Protein AF-A0A7S3MSR2-F1 (afdb_monomer)

Foldseek 3Di:
DQAPFDPPPHTDGDPVRVVVCVVCVVVVHHVVVVVVVWAWPDWDDQDPVLQKTWTWTDDPVDIDIDMDGDQVSVVVVDQWDQDPVVRDIGGDDPVNVVVSD

InterPro domains:
  IPR023299 P-type ATPase, cytoplasmic domain N [G3DSA:3.40.1110.10] (1-101)
  IPR023299 P-type ATPase, cytoplasmic domain N [SSF81660] (3-100)

pLDDT: mean 91.82, std 5.61, range [60.06, 97.62]

Structure (mmCIF, N/CA/C/O backbone):
data_AF-A0A7S3MSR2-F1
#
_entry.id   AF-A0A7S3MSR2-F1
#
loop_
_atom_site.group_PDB
_atom_site.id
_atom_site.type_symbol
_atom_site.label_atom_id
_atom_site.label_alt_id
_atom_site.label_comp_id
_atom_site.label_asym_id
_atom_site.label_entity_id
_atom_site.label_seq_id
_atom_site.pdbx_PDB_ins_code
_atom_site.Cartn_x
_atom_site.Cartn_y
_atom_site.Cartn_z
_atom_site.occupancy
_atom_site.B_iso_or_equiv
_atom_site.auth_seq_id
_atom_site.auth_comp_id
_atom_site.auth_asym_id
_atom_site.auth_atom_id
_atom_site.pdbx_PDB_model_num
ATOM 1 N N . VAL A 1 1 ? 4.601 -2.147 -4.905 1.00 82.00 1 VAL A N 1
ATOM 2 C CA . VAL A 1 1 ? 3.677 -2.469 -6.023 1.00 82.00 1 VAL A CA 1
ATOM 3 C C . VAL A 1 1 ? 2.796 -1.281 -6.408 1.00 82.00 1 VAL A C 1
ATOM 5 O O . VAL A 1 1 ? 2.945 -0.801 -7.517 1.00 82.00 1 VAL A O 1
ATOM 8 N N . ASN A 1 2 ? 1.977 -0.714 -5.508 1.00 87.50 2 ASN A N 1
ATOM 9 C CA . ASN A 1 2 ? 1.147 0.477 -5.788 1.00 87.50 2 ASN A CA 1
ATOM 10 C C . ASN A 1 2 ? 1.954 1.794 -5.898 1.00 87.50 2 ASN A C 1
ATOM 12 O O . ASN A 1 2 ? 1.890 2.664 -5.031 1.00 87.50 2 ASN A O 1
ATOM 16 N N . SER A 1 3 ? 2.808 1.923 -6.907 1.00 86.38 3 SER A N 1
ATOM 17 C CA . SER A 1 3 ? 3.588 3.131 -7.192 1.00 86.38 3 SER A CA 1
ATOM 18 C C . SER A 1 3 ? 4.001 3.131 -8.656 1.00 86.38 3 SER A C 1
ATOM 20 O O . SER A 1 3 ? 4.432 2.096 -9.161 1.00 86.38 3 SER A O 1
ATOM 22 N N . SER A 1 4 ? 3.898 4.286 -9.309 1.00 85.44 4 SER A N 1
ATOM 23 C CA . SER A 1 4 ? 4.400 4.475 -10.677 1.00 85.44 4 SER A CA 1
ATOM 24 C C . SER A 1 4 ? 5.842 4.988 -10.705 1.00 85.44 4 SER A C 1
ATOM 26 O O . SER A 1 4 ? 6.410 5.131 -11.782 1.00 85.44 4 SER A O 1
ATOM 28 N N . ALA A 1 5 ? 6.441 5.264 -9.541 1.00 92.12 5 ALA A N 1
ATOM 29 C CA . ALA A 1 5 ? 7.783 5.822 -9.473 1.00 92.12 5 ALA A CA 1
ATOM 30 C C . ALA A 1 5 ? 8.861 4.812 -9.892 1.00 92.12 5 ALA A C 1
ATOM 32 O O . ALA A 1 5 ? 8.729 3.606 -9.649 1.00 92.12 5 ALA A O 1
ATOM 33 N N . VAL A 1 6 ? 9.940 5.313 -10.480 1.00 91.62 6 VAL A N 1
ATOM 34 C CA . VAL A 1 6 ? 11.150 4.571 -10.854 1.00 91.62 6 VAL A CA 1
ATOM 35 C C . VAL A 1 6 ? 12.377 5.405 -10.489 1.00 91.62 6 VAL A C 1
ATOM 37 O O . VAL A 1 6 ? 12.298 6.628 -10.453 1.00 91.62 6 VAL A O 1
ATOM 40 N N . MET A 1 7 ? 13.494 4.746 -10.175 1.00 88.44 7 MET A N 1
ATOM 41 C CA . MET A 1 7 ? 14.756 5.422 -9.819 1.00 88.44 7 MET A CA 1
ATOM 42 C C . MET A 1 7 ? 15.856 5.289 -10.881 1.00 88.44 7 MET A C 1
ATOM 44 O O . MET A 1 7 ? 16.844 6.008 -10.807 1.00 88.44 7 MET A O 1
ATOM 48 N N . HIS A 1 8 ? 15.702 4.379 -11.849 1.00 83.44 8 HIS A N 1
ATOM 49 C CA . HIS A 1 8 ? 16.674 4.139 -12.920 1.00 83.44 8 HIS A CA 1
ATOM 50 C C . HIS A 1 8 ? 15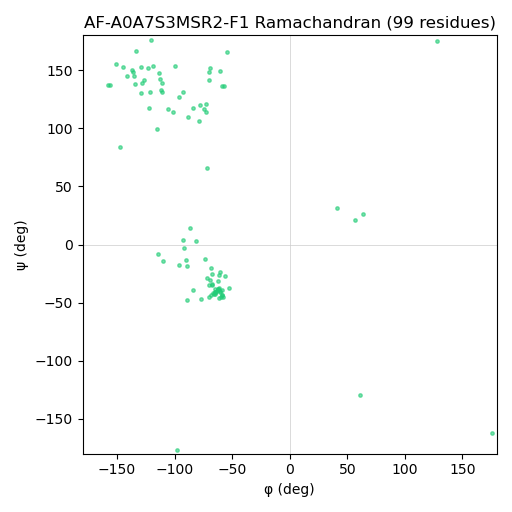.959 4.010 -14.276 1.00 83.44 8 HIS A C 1
ATOM 52 O O . HIS A 1 8 ? 14.867 3.433 -14.307 1.00 83.44 8 HIS A O 1
ATOM 58 N N . PRO A 1 9 ? 16.558 4.480 -15.389 1.00 82.62 9 PRO A N 1
ATOM 59 C CA . PRO A 1 9 ? 17.827 5.222 -15.465 1.00 82.62 9 PRO A CA 1
ATOM 60 C C . PRO A 1 9 ? 17.750 6.634 -14.857 1.00 82.62 9 PRO A C 1
ATOM 62 O O . PRO A 1 9 ? 18.768 7.162 -14.432 1.00 82.62 9 PRO A O 1
ATOM 65 N N . GLU A 1 10 ? 16.547 7.191 -14.720 1.00 87.88 10 GLU A N 1
ATOM 66 C CA . GLU A 1 10 ? 16.290 8.494 -14.099 1.00 87.88 10 GLU A CA 1
ATOM 67 C C . GLU A 1 10 ? 15.197 8.381 -13.030 1.00 87.88 10 GLU A C 1
ATOM 69 O O . GLU A 1 10 ? 14.302 7.533 -13.121 1.00 87.88 10 GLU A O 1
ATOM 74 N N . GLU A 1 11 ? 15.244 9.266 -12.033 1.00 90.50 11 GLU A N 1
ATOM 75 C CA . GLU A 1 11 ? 14.208 9.366 -11.008 1.00 90.50 11 GLU A CA 1
ATOM 76 C C . GLU A 1 11 ?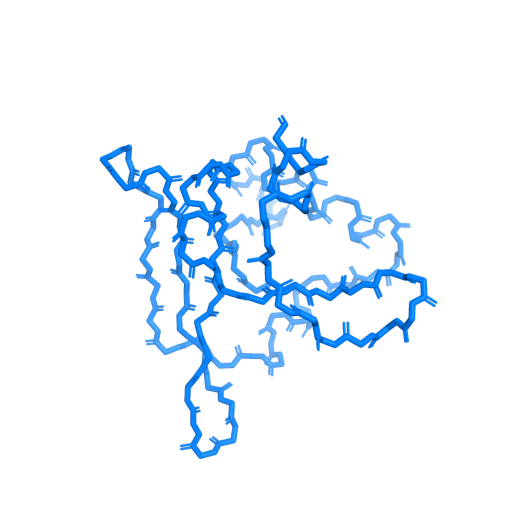 12.937 9.997 -11.593 1.00 90.50 11 GLU A C 1
ATOM 78 O O . GLU A 1 11 ? 12.916 11.167 -11.968 1.00 90.50 11 GLU A O 1
ATOM 83 N N . LYS A 1 12 ? 11.857 9.214 -11.657 1.00 92.62 12 LYS A N 1
ATOM 84 C CA . LYS A 1 12 ? 10.529 9.663 -12.097 1.00 92.62 12 LYS A CA 1
ATOM 85 C C . LYS A 1 12 ? 9.488 9.275 -11.058 1.00 92.62 12 LYS A C 1
ATOM 87 O O . LYS A 1 12 ? 9.515 8.161 -10.538 1.00 92.62 12 LYS A O 1
ATOM 92 N N . GLY A 1 13 ? 8.545 10.172 -10.787 1.00 90.12 13 GLY A N 1
ATOM 93 C CA . GLY A 1 13 ? 7.488 9.992 -9.789 1.00 90.12 13 GLY A CA 1
ATOM 94 C C . GLY A 1 13 ? 7.417 11.156 -8.805 1.00 90.12 13 GLY A C 1
ATOM 95 O O . GLY A 1 13 ? 8.236 12.072 -8.844 1.00 90.12 13 GLY A O 1
ATOM 96 N N . SER A 1 14 ? 6.420 11.136 -7.922 1.00 90.75 14 SER A N 1
ATOM 97 C CA . SER A 1 14 ? 6.316 12.154 -6.871 1.00 90.75 14 SER A CA 1
ATOM 98 C C . SER A 1 14 ? 7.428 12.003 -5.825 1.00 90.75 14 SER A C 1
ATOM 100 O O . SER A 1 14 ? 7.883 10.890 -5.555 1.00 90.75 14 SER A O 1
ATOM 102 N N . LYS A 1 15 ? 7.815 13.112 -5.175 1.00 91.75 15 LYS A N 1
ATOM 103 C CA . LYS A 1 15 ? 8.838 13.117 -4.108 1.00 91.75 15 LYS A CA 1
ATOM 104 C C . LYS A 1 15 ? 8.533 12.103 -2.997 1.00 91.75 15 LYS A C 1
ATOM 106 O O . LYS A 1 15 ? 9.439 11.447 -2.496 1.00 91.75 15 LYS A O 1
ATOM 111 N N . THR A 1 16 ? 7.260 11.936 -2.636 1.00 91.44 16 THR A N 1
ATOM 112 C CA . THR A 1 16 ? 6.830 10.957 -1.626 1.00 91.44 16 THR A CA 1
ATOM 113 C C . THR A 1 16 ? 7.010 9.522 -2.114 1.00 91.44 16 THR A C 1
ATOM 115 O O . THR A 1 16 ? 7.501 8.671 -1.375 1.00 91.44 16 THR A O 1
ATOM 118 N N . GLU A 1 17 ? 6.649 9.226 -3.365 1.00 92.62 17 GLU A N 1
ATOM 119 C CA . GLU A 1 17 ? 6.821 7.881 -3.914 1.00 92.62 17 GLU A CA 1
ATOM 120 C C . GLU A 1 17 ? 8.290 7.499 -4.048 1.00 92.62 17 GLU A C 1
ATOM 122 O O . GLU A 1 17 ? 8.653 6.376 -3.698 1.00 92.62 17 GLU A O 1
ATOM 127 N N . THR A 1 18 ? 9.135 8.414 -4.527 1.00 93.75 18 THR A N 1
ATOM 128 C CA . THR A 1 18 ? 10.565 8.139 -4.679 1.00 93.75 18 THR A CA 1
ATOM 129 C C . THR A 1 18 ? 11.260 8.035 -3.325 1.00 93.75 18 THR A C 1
ATOM 131 O O . THR A 1 18 ? 12.111 7.165 -3.160 1.00 93.75 18 THR A O 1
ATOM 134 N N . ALA A 1 19 ? 10.847 8.811 -2.315 1.00 94.19 19 ALA A N 1
ATOM 135 C CA . ALA A 1 19 ? 11.336 8.668 -0.942 1.00 94.19 19 ALA A CA 1
ATOM 136 C C . ALA A 1 19 ? 11.071 7.265 -0.364 1.00 94.19 19 ALA A C 1
ATOM 138 O O . ALA A 1 19 ? 11.977 6.662 0.212 1.00 94.19 19 ALA A O 1
ATOM 139 N N . VAL A 1 20 ? 9.873 6.703 -0.575 1.00 93.75 20 VAL A N 1
ATOM 140 C CA . VAL A 1 20 ? 9.552 5.329 -0.145 1.00 93.75 20 VAL A CA 1
ATOM 141 C C . VAL A 1 20 ? 10.411 4.296 -0.883 1.00 93.75 20 VAL A C 1
ATOM 143 O O . VAL A 1 20 ? 10.906 3.358 -0.261 1.00 93.75 20 VAL A O 1
ATOM 146 N N . LEU A 1 21 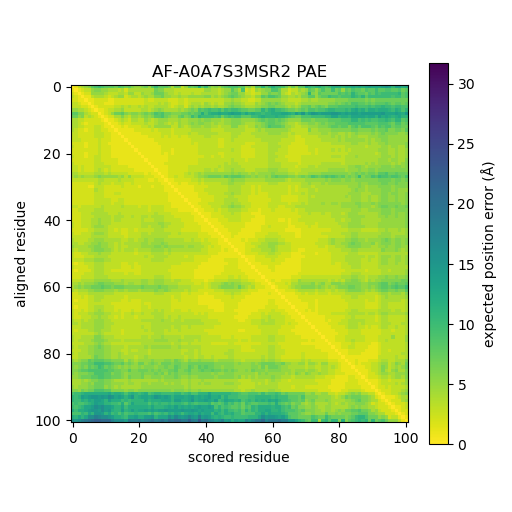? 10.648 4.465 -2.191 1.00 94.44 21 LEU A N 1
ATOM 147 C CA . LEU A 1 21 ? 11.538 3.561 -2.934 1.00 94.44 21 LEU A CA 1
ATOM 148 C C . LEU A 1 21 ? 12.993 3.655 -2.450 1.00 94.44 21 LEU A C 1
ATOM 150 O O . LEU A 1 21 ? 13.644 2.628 -2.277 1.00 94.44 21 LEU A O 1
ATOM 154 N N . LYS A 1 22 ? 13.490 4.866 -2.170 1.00 93.75 22 LYS A N 1
ATOM 155 C CA . LYS A 1 22 ? 14.818 5.088 -1.577 1.00 93.75 22 LYS A CA 1
ATOM 156 C C . LYS A 1 22 ? 14.933 4.423 -0.207 1.00 93.75 22 LYS A C 1
ATOM 158 O O . LYS A 1 22 ? 15.963 3.822 0.086 1.00 93.75 22 LYS A O 1
ATOM 163 N N . PHE A 1 23 ? 13.886 4.495 0.616 1.00 94.81 23 PHE A N 1
ATOM 164 C CA . PHE A 1 23 ? 13.841 3.813 1.908 1.00 94.81 23 PHE A CA 1
ATOM 165 C C . PHE A 1 23 ? 13.952 2.288 1.757 1.00 94.81 23 PHE A C 1
ATOM 167 O O . PHE A 1 23 ? 14.785 1.685 2.427 1.00 94.81 23 PHE A O 1
ATOM 174 N N . LEU A 1 24 ? 13.209 1.679 0.825 1.00 93.88 24 LEU A N 1
ATOM 175 C CA . LEU A 1 24 ? 13.315 0.238 0.543 1.00 93.88 24 LEU A CA 1
ATOM 176 C C . LEU A 1 24 ? 14.730 -0.172 0.110 1.00 93.88 24 LEU A C 1
ATOM 178 O O . LEU A 1 24 ? 15.277 -1.152 0.610 1.00 93.88 24 LEU A O 1
ATOM 182 N N . MET A 1 25 ? 15.368 0.613 -0.762 1.00 90.81 25 MET A N 1
ATOM 183 C CA . MET A 1 25 ? 16.745 0.322 -1.171 1.00 90.81 25 MET A CA 1
ATOM 184 C C . MET A 1 25 ? 17.728 0.440 0.001 1.00 90.81 25 MET A C 1
ATOM 186 O O . MET A 1 25 ? 18.625 -0.391 0.129 1.00 90.81 25 MET A O 1
ATOM 190 N N . LYS A 1 26 ? 17.540 1.422 0.898 1.00 95.12 26 LYS A N 1
ATOM 191 C CA . LYS A 1 26 ? 18.351 1.562 2.122 1.00 95.12 26 LYS A CA 1
ATOM 192 C C . LYS A 1 26 ? 18.207 0.366 3.063 1.00 95.12 26 LYS A C 1
ATOM 194 O O . LYS A 1 26 ? 19.173 0.013 3.731 1.00 95.12 26 LYS A O 1
ATOM 199 N N . THR A 1 27 ? 17.045 -0.286 3.091 1.00 95.69 27 THR A N 1
ATOM 200 C CA . THR A 1 27 ? 16.826 -1.512 3.873 1.00 95.69 27 THR A CA 1
ATOM 201 C C . THR A 1 27 ? 17.227 -2.785 3.122 1.00 95.69 27 THR A C 1
ATOM 203 O O . THR A 1 27 ? 16.872 -3.874 3.561 1.00 95.69 27 THR A O 1
ATOM 206 N N . LYS A 1 28 ? 17.980 -2.678 2.014 1.00 93.56 28 LYS A N 1
ATOM 207 C CA . LYS A 1 28 ? 18.435 -3.795 1.162 1.00 93.56 28 LYS A CA 1
ATOM 208 C C . LYS A 1 28 ? 17.302 -4.575 0.473 1.00 93.56 28 LYS A C 1
ATOM 210 O O . LYS A 1 28 ? 17.483 -5.738 0.126 1.00 93.56 28 LYS A O 1
ATOM 215 N N . HIS A 1 29 ? 16.154 -3.939 0.240 1.00 93.56 29 HIS A N 1
ATOM 216 C CA . HIS A 1 29 ? 15.036 -4.530 -0.496 1.00 93.56 29 HIS A CA 1
ATOM 217 C C . HIS A 1 29 ? 14.931 -3.920 -1.898 1.00 93.56 29 HIS A C 1
ATOM 219 O O . HIS A 1 29 ? 14.639 -2.732 -2.049 1.00 93.56 29 HIS A O 1
ATOM 225 N N . ASP A 1 30 ? 15.116 -4.737 -2.939 1.00 91.94 30 ASP A N 1
ATOM 226 C CA . ASP A 1 30 ? 14.939 -4.282 -4.318 1.00 91.94 30 ASP A CA 1
ATOM 227 C C . ASP A 1 30 ? 13.451 -4.223 -4.689 1.00 91.94 30 ASP A C 1
ATOM 229 O O . ASP A 1 30 ? 12.788 -5.235 -4.928 1.00 91.94 30 ASP A O 1
ATOM 233 N N . TYR A 1 31 ? 12.914 -3.005 -4.772 1.00 92.31 31 TYR A N 1
ATOM 234 C CA . TYR A 1 31 ? 11.516 -2.784 -5.136 1.00 92.31 31 TYR A CA 1
ATOM 235 C C . TYR A 1 31 ? 11.159 -3.317 -6.534 1.00 92.31 31 TYR A C 1
ATOM 237 O O . TYR A 1 31 ? 9.978 -3.561 -6.793 1.00 92.31 31 TYR A O 1
ATOM 245 N N . ARG A 1 32 ? 12.138 -3.468 -7.439 1.00 92.31 32 ARG A N 1
ATOM 246 C CA . ARG A 1 32 ? 11.934 -4.005 -8.792 1.00 92.31 32 ARG A CA 1
ATOM 247 C C . ARG A 1 32 ? 11.614 -5.490 -8.724 1.00 92.31 32 ARG A C 1
ATOM 249 O O . ARG A 1 32 ? 10.635 -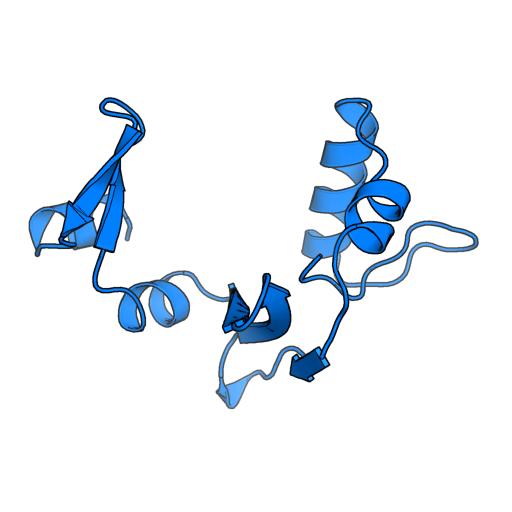5.912 -9.331 1.00 92.31 32 ARG A O 1
ATOM 256 N N . GLU A 1 33 ? 12.363 -6.241 -7.921 1.00 93.50 33 GLU A N 1
ATOM 257 C CA . GLU A 1 33 ? 12.104 -7.665 -7.686 1.00 93.50 33 GLU A CA 1
ATOM 258 C C . GLU A 1 33 ? 10.770 -7.871 -6.972 1.00 93.50 33 GLU A C 1
ATOM 260 O O . GLU A 1 33 ? 9.960 -8.684 -7.409 1.00 93.50 33 GLU A O 1
ATOM 265 N N . ILE A 1 34 ? 10.465 -7.045 -5.964 1.00 92.12 34 ILE A N 1
ATOM 266 C CA . ILE A 1 34 ? 9.151 -7.075 -5.307 1.00 92.12 34 ILE A CA 1
ATOM 267 C C . ILE A 1 34 ? 8.038 -6.828 -6.328 1.00 92.12 34 ILE A C 1
ATOM 269 O O . ILE A 1 34 ? 7.046 -7.538 -6.319 1.00 92.12 34 ILE A O 1
ATOM 273 N N . ARG A 1 35 ? 8.161 -5.841 -7.228 1.00 92.75 35 ARG A N 1
ATOM 274 C CA . ARG A 1 35 ? 7.126 -5.575 -8.245 1.00 92.75 35 ARG A CA 1
ATOM 275 C C . ARG A 1 35 ? 6.919 -6.753 -9.199 1.00 92.75 35 ARG A C 1
ATOM 277 O O . ARG A 1 35 ? 5.771 -7.020 -9.524 1.00 92.75 35 ARG A O 1
ATOM 284 N N . LYS A 1 36 ? 7.979 -7.466 -9.598 1.00 93.19 36 LYS A N 1
ATOM 285 C CA . LYS A 1 36 ? 7.877 -8.650 -10.477 1.00 93.19 36 LYS A CA 1
ATOM 286 C C . LYS A 1 36 ? 7.051 -9.785 -9.866 1.00 93.19 36 LYS A C 1
ATOM 288 O O . LYS A 1 36 ? 6.468 -10.565 -10.606 1.00 93.19 36 LYS A O 1
ATOM 293 N N . GLN A 1 37 ? 6.983 -9.870 -8.537 1.00 93.75 37 GLN A N 1
ATOM 294 C CA . GLN A 1 37 ? 6.198 -10.893 -7.836 1.00 93.75 37 GLN A CA 1
ATOM 295 C C . GLN A 1 37 ? 4.682 -10.654 -7.895 1.00 93.75 37 GLN A C 1
ATOM 297 O O . GLN A 1 37 ? 3.918 -11.546 -7.536 1.00 93.75 37 GLN A O 1
ATOM 302 N N . TYR A 1 38 ? 4.232 -9.469 -8.320 1.00 94.19 38 TYR A N 1
ATOM 303 C CA . TYR A 1 38 ? 2.815 -9.116 -8.346 1.00 94.19 38 TYR A CA 1
ATOM 304 C C . TYR A 1 38 ? 2.375 -8.744 -9.758 1.00 94.19 38 TYR A C 1
ATOM 306 O O . TYR A 1 38 ? 2.816 -7.746 -10.324 1.00 94.19 38 TYR A O 1
ATOM 314 N N . GLU A 1 39 ? 1.441 -9.523 -10.293 1.00 95.44 39 GLU A N 1
ATOM 315 C CA . GLU A 1 39 ? 0.812 -9.251 -11.581 1.00 95.44 39 GLU A CA 1
ATOM 316 C C . GLU A 1 39 ? -0.181 -8.086 -11.442 1.00 95.44 39 GLU A C 1
ATOM 318 O O . GLU A 1 39 ? -1.167 -8.171 -10.701 1.00 95.44 39 GLU A O 1
ATOM 323 N N . GLU A 1 40 ? 0.093 -6.978 -12.134 1.00 95.19 40 GLU A N 1
ATOM 324 C CA . GLU A 1 40 ? -0.798 -5.819 -12.192 1.00 95.19 40 GLU A CA 1
ATOM 325 C C . GLU A 1 40 ? -1.960 -6.093 -13.161 1.00 95.19 40 GLU A C 1
ATOM 327 O O . GLU A 1 40 ? -1.745 -6.280 -14.353 1.00 95.19 40 GLU A O 1
ATOM 332 N N . VAL A 1 41 ? -3.201 -6.057 -12.668 1.00 96.88 41 VAL A N 1
ATOM 333 C CA . VAL A 1 41 ? -4.410 -6.214 -13.498 1.00 96.88 41 VAL A CA 1
ATOM 334 C C . VAL A 1 41 ? -4.882 -4.862 -14.027 1.00 96.88 41 VAL A C 1
ATOM 336 O O . VAL A 1 41 ? -5.202 -4.713 -15.204 1.00 96.88 41 VAL A O 1
ATOM 339 N N . ARG A 1 42 ? -4.961 -3.850 -13.151 1.00 96.31 42 ARG A N 1
ATOM 340 C CA . ARG A 1 42 ? -5.427 -2.508 -13.527 1.00 96.31 42 ARG A CA 1
ATOM 341 C C . ARG A 1 42 ? -4.899 -1.439 -12.588 1.00 96.31 42 ARG A C 1
ATOM 343 O O . ARG A 1 42 ? -4.949 -1.593 -11.370 1.00 96.31 42 ARG A O 1
ATOM 350 N N . LYS A 1 43 ? -4.466 -0.313 -13.151 1.00 94.81 43 LYS A N 1
ATOM 351 C CA . LYS A 1 43 ? -3.959 0.843 -12.405 1.00 94.81 43 LYS A CA 1
ATOM 352 C C . LYS A 1 43 ? -4.911 2.029 -12.533 1.00 94.81 43 LYS A C 1
ATOM 354 O O . LYS A 1 43 ? -5.330 2.380 -13.631 1.00 94.81 43 LYS A O 1
ATOM 359 N N . TYR A 1 44 ? -5.212 2.661 -11.405 1.00 95.12 44 TYR A N 1
ATOM 360 C CA . TYR A 1 44 ? -5.957 3.912 -11.308 1.00 95.12 44 TYR A CA 1
ATOM 361 C C . TYR A 1 44 ? -5.019 4.971 -10.725 1.00 95.12 44 TYR A C 1
ATOM 363 O O . TYR A 1 44 ? -4.829 4.999 -9.502 1.00 95.12 44 TYR A O 1
ATOM 371 N N . PRO A 1 45 ? -4.418 5.831 -11.570 1.00 93.44 45 PRO A N 1
ATOM 372 C CA . PRO A 1 45 ? -3.508 6.879 -11.124 1.00 93.44 45 PRO A CA 1
ATOM 373 C C . PRO A 1 45 ? -4.118 7.788 -10.056 1.00 93.44 45 PRO A C 1
ATOM 375 O O . PRO A 1 45 ? -5.336 7.790 -9.835 1.00 93.44 45 PRO A O 1
ATOM 378 N N . PHE A 1 46 ? -3.264 8.572 -9.399 1.00 92.44 46 PHE A N 1
ATOM 379 C CA . PHE A 1 46 ? -3.731 9.580 -8.456 1.00 92.44 46 PHE A CA 1
ATOM 380 C C . PHE A 1 46 ? -4.699 10.546 -9.147 1.00 92.44 46 PHE A C 1
ATOM 382 O O . PHE A 1 46 ? -4.465 10.991 -10.268 1.00 92.44 46 PHE A O 1
ATOM 389 N N . SER A 1 47 ? -5.792 10.859 -8.463 1.00 93.94 47 SER A N 1
ATOM 390 C CA . SER A 1 47 ? -6.785 11.833 -8.900 1.00 93.94 47 SER A CA 1
ATOM 391 C C . SER A 1 47 ? -7.030 12.795 -7.752 1.00 93.94 47 SER A C 1
ATOM 393 O O . SER A 1 47 ? -7.288 12.337 -6.642 1.00 93.94 47 SER A O 1
ATOM 395 N N . SER A 1 48 ? -6.981 14.102 -8.015 1.00 93.19 48 SER A N 1
ATOM 396 C CA . SER A 1 48 ? -7.292 15.135 -7.019 1.00 93.19 48 SER A CA 1
ATOM 397 C C . SER A 1 48 ? -8.716 14.994 -6.479 1.00 93.19 48 SER A C 1
ATOM 399 O O . SER A 1 48 ? -8.911 15.088 -5.274 1.00 93.19 48 SER A O 1
ATOM 401 N N . ALA A 1 49 ? -9.682 14.656 -7.339 1.00 94.31 49 ALA A N 1
ATOM 402 C CA . ALA A 1 49 ? -11.070 14.417 -6.943 1.00 94.31 49 ALA A CA 1
ATOM 403 C C . ALA A 1 49 ? -11.221 13.230 -5.976 1.00 94.31 49 ALA A C 1
ATOM 405 O O . ALA A 1 49 ? -12.004 13.292 -5.037 1.00 94.31 49 ALA A O 1
ATOM 406 N N . ARG A 1 50 ? -10.455 12.146 -6.177 1.00 92.94 50 ARG A N 1
ATOM 407 C CA . ARG A 1 50 ? -10.489 10.963 -5.292 1.00 92.94 50 ARG A CA 1
ATOM 408 C C . ARG A 1 50 ? -9.484 11.032 -4.134 1.00 92.94 50 ARG A C 1
ATOM 410 O O . ARG A 1 50 ? -9.511 10.162 -3.270 1.00 92.94 50 ARG A O 1
ATOM 417 N N . LYS A 1 51 ? -8.531 11.971 -4.193 1.00 94.81 51 LYS A N 1
ATOM 418 C CA . LYS A 1 51 ? -7.309 12.087 -3.371 1.00 94.81 51 LYS A CA 1
ATOM 419 C C . LYS A 1 51 ? -6.578 10.757 -3.098 1.00 94.81 51 LYS A C 1
ATOM 421 O O . LYS A 1 5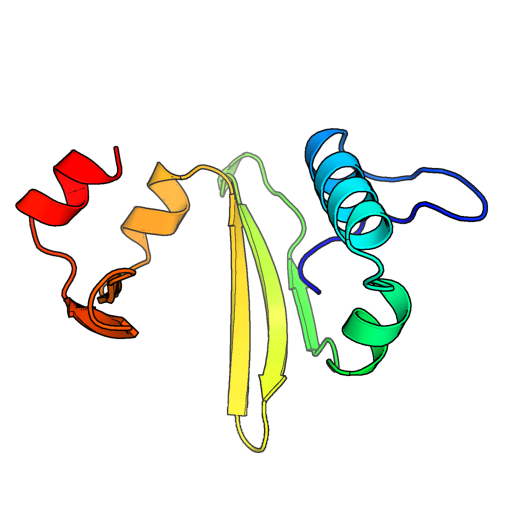1 ? -5.952 10.578 -2.053 1.00 94.81 51 LYS A O 1
ATOM 426 N N . ARG A 1 52 ? -6.639 9.802 -4.033 1.00 95.12 52 ARG A N 1
ATOM 427 C CA . ARG A 1 52 ? -6.012 8.475 -3.897 1.00 95.12 52 ARG A CA 1
ATOM 428 C C . ARG A 1 52 ? -5.611 7.866 -5.235 1.00 95.12 52 ARG A C 1
ATOM 430 O O . ARG A 1 52 ? -6.193 8.171 -6.277 1.00 95.12 52 ARG A O 1
ATOM 437 N N . MET A 1 53 ? -4.633 6.971 -5.175 1.00 94.69 53 MET A N 1
ATOM 438 C CA . MET A 1 53 ? -4.198 6.058 -6.231 1.00 94.69 53 MET A CA 1
ATOM 439 C C . MET A 1 53 ? -4.532 4.624 -5.815 1.00 94.69 53 MET A C 1
ATOM 441 O O . MET A 1 53 ? -4.362 4.249 -4.650 1.00 94.69 53 MET A O 1
ATOM 445 N N . SER A 1 54 ? -4.946 3.805 -6.778 1.00 96.19 54 SER A N 1
ATOM 446 C CA . SER A 1 54 ? -5.273 2.401 -6.536 1.00 96.19 54 SER A CA 1
ATOM 447 C C . SER A 1 54 ? -4.701 1.506 -7.626 1.00 96.19 54 SER A C 1
ATOM 449 O O . SER A 1 54 ? -4.628 1.899 -8.789 1.00 96.19 54 SER A O 1
ATOM 451 N N . ILE A 1 55 ? -4.346 0.280 -7.264 1.00 96.62 55 ILE A N 1
ATOM 452 C CA . ILE A 1 55 ? -3.978 -0.765 -8.214 1.00 96.62 55 ILE A CA 1
ATOM 453 C C . ILE A 1 55 ? -4.676 -2.065 -7.839 1.00 96.62 55 ILE A C 1
ATOM 455 O O . ILE A 1 55 ? -4.760 -2.406 -6.661 1.00 96.62 55 ILE A O 1
ATOM 459 N N . ILE A 1 56 ? -5.178 -2.773 -8.841 1.00 97.62 56 ILE A N 1
ATOM 460 C CA . ILE A 1 56 ? -5.692 -4.130 -8.718 1.00 97.62 56 ILE A CA 1
ATOM 461 C C . ILE A 1 56 ? -4.568 -5.075 -9.130 1.00 97.62 56 ILE A C 1
ATOM 463 O O . ILE A 1 56 ? -3.995 -4.916 -10.210 1.00 97.62 56 ILE A O 1
ATOM 467 N N . ILE A 1 57 ? -4.260 -6.037 -8.269 1.00 97.31 57 ILE A N 1
ATOM 468 C CA . ILE A 1 57 ? -3.281 -7.098 -8.506 1.00 97.31 57 ILE A CA 1
ATOM 469 C C . ILE A 1 57 ? -3.961 -8.465 -8.460 1.00 97.31 57 ILE A C 1
ATOM 471 O O . ILE A 1 57 ? -4.979 -8.637 -7.779 1.00 97.31 57 ILE A O 1
ATOM 475 N N . LYS A 1 58 ? -3.381 -9.443 -9.152 1.00 97.44 58 LYS A N 1
ATOM 476 C CA . LYS A 1 58 ? -3.790 -10.843 -9.020 1.00 97.44 58 LYS A CA 1
ATOM 477 C C . LYS A 1 58 ? -3.386 -11.390 -7.649 1.00 97.44 58 LYS A C 1
ATOM 479 O O . LYS A 1 58 ? -2.321 -11.057 -7.131 1.00 97.44 58 LYS A O 1
ATOM 484 N N . ASN A 1 59 ? -4.244 -12.214 -7.054 1.00 95.56 59 ASN A N 1
ATOM 485 C CA . ASN A 1 59 ? -4.021 -12.842 -5.755 1.00 95.56 59 ASN A CA 1
ATOM 486 C C . ASN A 1 59 ? -4.680 -14.235 -5.724 1.00 95.56 59 ASN A C 1
ATOM 488 O O . ASN A 1 59 ? -5.818 -14.382 -5.268 1.00 95.56 59 ASN A O 1
ATOM 492 N N . GLY A 1 60 ? -3.972 -15.246 -6.236 1.00 93.88 60 GLY A N 1
ATOM 493 C CA . GLY A 1 60 ? -4.540 -16.579 -6.478 1.00 93.88 60 GLY A CA 1
ATOM 494 C C . GLY A 1 60 ? -5.700 -16.505 -7.474 1.00 93.88 60 GLY A C 1
ATOM 495 O O . GLY A 1 60 ? -5.575 -15.848 -8.509 1.00 93.88 60 GLY A O 1
ATOM 496 N N . ASP A 1 61 ? -6.835 -17.098 -7.107 1.00 95.81 61 ASP A N 1
ATOM 497 C CA . ASP A 1 61 ? -8.086 -17.066 -7.885 1.00 95.81 61 ASP A CA 1
ATOM 498 C C . ASP A 1 61 ? -8.898 -15.774 -7.682 1.00 95.81 61 ASP A C 1
ATOM 500 O O . ASP A 1 61 ? -9.993 -15.613 -8.215 1.00 95.81 61 ASP A O 1
ATOM 504 N N . SER A 1 62 ? -8.370 -14.833 -6.895 1.00 96.94 62 SER A N 1
ATOM 505 C CA . SER A 1 62 ? -9.020 -13.564 -6.571 1.00 96.94 62 SER A CA 1
ATOM 506 C C . SER A 1 62 ? -8.185 -12.364 -7.014 1.00 96.94 62 SER A C 1
ATOM 508 O O . SER A 1 62 ? -7.048 -12.480 -7.481 1.00 96.94 62 SER A O 1
ATOM 510 N N . GLN A 1 63 ? -8.750 -11.174 -6.835 1.00 97.62 63 GLN A N 1
ATOM 511 C CA . GLN A 1 63 ? -8.051 -9.910 -7.023 1.00 97.62 63 GLN A CA 1
ATOM 512 C C . GLN A 1 63 ? -7.905 -9.188 -5.687 1.00 97.62 63 GLN A C 1
ATOM 514 O O . GLN A 1 63 ? -8.776 -9.262 -4.820 1.00 97.62 63 GLN A O 1
ATOM 519 N N . ARG A 1 64 ? -6.808 -8.448 -5.530 1.00 96.88 64 ARG A N 1
ATOM 520 C CA . ARG A 1 64 ? -6.580 -7.578 -4.374 1.00 96.88 64 ARG A CA 1
ATOM 521 C C . ARG A 1 64 ? -6.381 -6.146 -4.840 1.00 96.88 64 ARG A C 1
ATOM 523 O O . ARG A 1 64 ? -5.575 -5.886 -5.729 1.00 96.88 64 ARG A O 1
ATOM 530 N N . ILE A 1 65 ? -7.086 -5.213 -4.207 1.00 96.81 65 ILE A N 1
ATOM 531 C CA . ILE A 1 65 ? -6.868 -3.783 -4.410 1.00 96.81 65 ILE A CA 1
ATOM 532 C C . ILE A 1 65 ? -5.873 -3.255 -3.373 1.00 96.81 65 ILE A C 1
ATOM 534 O O . ILE A 1 65 ? -6.001 -3.513 -2.179 1.00 96.81 65 ILE A O 1
ATOM 538 N N . LEU A 1 66 ? -4.871 -2.514 -3.833 1.00 96.50 66 LEU A N 1
ATOM 539 C CA . LEU A 1 66 ? -3.951 -1.758 -2.990 1.00 96.50 66 LEU A CA 1
ATOM 540 C C . LEU A 1 66 ? -4.231 -0.272 -3.206 1.00 96.50 66 LEU A C 1
ATOM 542 O O . LEU A 1 66 ? -4.291 0.185 -4.348 1.00 96.50 66 LEU A O 1
ATOM 546 N N . VAL A 1 67 ? -4.382 0.488 -2.123 1.00 96.06 67 VAL A N 1
ATOM 547 C CA . VAL A 1 67 ? -4.744 1.912 -2.161 1.00 96.06 67 VAL A CA 1
ATOM 548 C C . VAL A 1 67 ? -3.727 2.723 -1.366 1.00 96.06 67 VAL A C 1
ATOM 550 O O . VAL A 1 67 ? -3.234 2.267 -0.341 1.00 96.06 67 VAL A O 1
ATOM 553 N N . LYS A 1 68 ? -3.388 3.915 -1.860 1.00 94.12 68 LYS A N 1
ATOM 554 C CA . LYS A 1 68 ? -2.639 4.936 -1.118 1.00 94.12 68 LYS A CA 1
ATOM 555 C C . LYS A 1 68 ? -3.196 6.313 -1.461 1.00 94.12 68 LYS A C 1
ATOM 557 O O . LYS A 1 68 ? -3.589 6.546 -2.605 1.00 94.12 68 LYS A O 1
ATOM 562 N N . GLY A 1 69 ? -3.219 7.227 -0.507 1.00 93.81 69 GLY A N 1
ATOM 563 C CA . GLY A 1 69 ? -3.815 8.545 -0.687 1.00 93.81 69 GLY A CA 1
ATOM 564 C C . GLY A 1 69 ? -3.794 9.337 0.606 1.00 93.81 69 GLY A C 1
ATOM 565 O O . GLY A 1 69 ? -3.051 8.986 1.521 1.00 93.81 69 GLY A O 1
ATOM 566 N N . ALA A 1 70 ? -4.616 10.380 0.657 1.00 93.69 70 ALA A N 1
ATOM 567 C CA . ALA A 1 70 ? -4.876 11.115 1.888 1.00 93.69 70 ALA A CA 1
ATOM 568 C C . ALA A 1 70 ? -5.448 10.161 2.958 1.00 93.69 70 ALA A C 1
ATOM 570 O O . ALA A 1 70 ? -6.253 9.282 2.624 1.00 93.69 70 ALA A O 1
ATOM 571 N N . SER A 1 71 ? -4.969 10.267 4.199 1.00 92.31 71 SER A N 1
ATOM 572 C CA . SER A 1 71 ? -5.256 9.299 5.267 1.00 92.31 71 SER A CA 1
ATOM 573 C C . SER A 1 71 ? -6.748 9.218 5.568 1.00 92.31 71 SER A C 1
ATOM 575 O O . SER A 1 71 ? -7.273 8.112 5.678 1.00 92.31 71 SER A O 1
ATOM 577 N N . GLU A 1 72 ? -7.443 10.354 5.581 1.00 91.12 72 GLU A N 1
ATOM 578 C CA . GLU A 1 72 ? -8.884 10.446 5.801 1.00 91.12 72 GLU A CA 1
ATOM 579 C C . GLU A 1 72 ? -9.669 9.664 4.737 1.00 91.12 72 GLU A C 1
ATOM 581 O O . GLU A 1 72 ? -10.508 8.826 5.057 1.00 91.12 72 GLU A O 1
ATOM 586 N N . MET A 1 73 ? -9.291 9.816 3.464 1.00 94.12 73 MET A N 1
ATOM 587 C CA . MET A 1 73 ? -9.972 9.165 2.339 1.00 94.12 73 MET A CA 1
ATOM 588 C C . MET A 1 73 ? -9.726 7.657 2.274 1.00 94.12 73 MET A C 1
ATOM 590 O O . MET A 1 73 ? -10.521 6.907 1.697 1.00 94.12 73 MET A O 1
ATOM 594 N N . VAL A 1 74 ? -8.575 7.204 2.774 1.00 93.56 74 VAL A N 1
ATOM 595 C CA . VAL A 1 74 ? -8.272 5.774 2.881 1.00 93.56 74 VAL A CA 1
ATOM 596 C C . VAL A 1 74 ? -9.025 5.183 4.070 1.00 93.56 74 VAL A C 1
ATOM 598 O O . VAL A 1 74 ? -9.688 4.164 3.896 1.00 93.56 74 VAL A O 1
ATOM 601 N N . LEU A 1 75 ? -8.980 5.843 5.231 1.00 92.44 75 LEU A N 1
ATOM 602 C CA . LEU A 1 75 ? -9.615 5.383 6.465 1.00 92.44 75 LEU A CA 1
ATOM 603 C C . LEU A 1 75 ? -11.139 5.273 6.332 1.00 92.44 75 LEU A C 1
ATOM 605 O O . LEU A 1 75 ? -11.712 4.282 6.777 1.00 92.44 75 LEU A O 1
ATOM 609 N N . GLU A 1 76 ? -11.789 6.216 5.645 1.00 91.06 76 GLU A N 1
ATOM 610 C CA . GLU A 1 76 ? -13.226 6.155 5.325 1.00 91.06 76 GLU A CA 1
ATOM 611 C C . GLU A 1 76 ? -13.629 4.886 4.558 1.00 91.06 76 GLU A C 1
ATOM 613 O O . GLU A 1 76 ? -14.771 4.439 4.638 1.00 91.06 76 GLU A O 1
ATOM 618 N N . SER A 1 77 ? -12.698 4.288 3.808 1.00 92.19 77 SER A N 1
ATOM 619 C CA . SER A 1 77 ? -12.935 3.062 3.037 1.00 92.19 77 SER A CA 1
ATOM 620 C C . SER A 1 77 ? -12.565 1.782 3.804 1.00 92.19 77 SER A C 1
ATOM 622 O O . SER A 1 77 ? -12.623 0.693 3.228 1.00 92.19 77 SER A O 1
ATOM 624 N N . CYS A 1 78 ? -12.166 1.883 5.075 1.00 93.88 78 CYS A N 1
ATOM 625 C CA . CYS A 1 78 ? -11.725 0.762 5.900 1.00 93.88 78 CYS A CA 1
ATOM 626 C C . CYS A 1 78 ? -12.732 0.458 7.018 1.00 93.88 78 CYS A C 1
ATOM 628 O O . CYS A 1 78 ? -13.238 1.350 7.688 1.00 93.88 78 CYS A O 1
ATOM 630 N N . ASN A 1 79 ? -12.983 -0.831 7.264 1.00 94.75 79 ASN A N 1
ATOM 631 C CA . ASN A 1 79 ? -13.798 -1.309 8.390 1.00 94.75 79 ASN A CA 1
ATOM 632 C C . ASN A 1 79 ? -12.993 -2.124 9.416 1.00 94.75 79 ASN A C 1
ATOM 634 O O . ASN A 1 79 ? -13.519 -2.491 10.466 1.00 94.75 79 ASN A O 1
ATOM 638 N N . LYS A 1 80 ? -11.734 -2.435 9.099 1.00 95.00 80 LYS A N 1
ATOM 639 C CA . LYS A 1 80 ? -10.819 -3.237 9.909 1.00 95.00 80 LYS A CA 1
ATOM 640 C C . LYS A 1 80 ? -9.397 -2.706 9.767 1.00 95.00 80 LYS A C 1
ATOM 642 O O . LYS A 1 80 ? -9.048 -2.160 8.718 1.00 95.00 80 LYS A O 1
ATOM 647 N N . TRP A 1 81 ? -8.579 -2.916 10.788 1.00 92.75 81 TRP A N 1
ATOM 648 C CA . TRP A 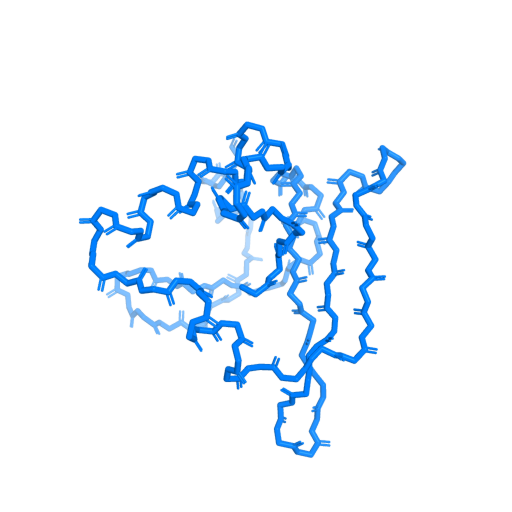1 81 ? -7.163 -2.559 10.822 1.00 92.75 81 TRP A CA 1
ATOM 649 C C . TRP A 1 81 ? -6.326 -3.727 11.354 1.00 92.75 81 TRP A C 1
ATOM 651 O O . TRP A 1 81 ? -6.870 -4.706 11.861 1.00 92.75 81 TRP A O 1
ATOM 661 N N . ILE A 1 82 ? -5.004 -3.650 11.189 1.00 93.44 82 ILE A N 1
ATOM 662 C CA . ILE A 1 82 ? -4.067 -4.626 11.758 1.00 93.44 82 ILE A CA 1
ATOM 663 C C . ILE A 1 82 ? -3.452 -4.003 13.006 1.00 93.44 82 ILE A C 1
ATOM 665 O O . ILE A 1 82 ? -2.693 -3.037 12.900 1.00 93.44 82 ILE A O 1
ATOM 669 N N . ASN A 1 83 ? -3.752 -4.577 14.166 1.00 89.88 83 ASN A N 1
ATOM 670 C CA . ASN A 1 83 ? -3.201 -4.135 15.435 1.00 89.88 83 ASN A CA 1
ATOM 671 C C . ASN A 1 83 ? -1.727 -4.545 15.538 1.00 89.88 83 ASN A C 1
ATOM 673 O O . ASN A 1 83 ? -1.393 -5.723 15.446 1.00 89.88 83 ASN A O 1
ATOM 677 N N . LYS A 1 84 ? -0.826 -3.571 15.712 1.00 89.44 84 LYS A N 1
ATOM 678 C CA . LYS A 1 84 ? 0.630 -3.811 15.723 1.00 89.44 84 LYS A CA 1
ATOM 679 C C . LYS A 1 84 ? 1.105 -4.624 16.929 1.00 89.44 84 LYS A C 1
ATOM 681 O O . LYS A 1 84 ? 2.135 -5.280 16.834 1.00 89.44 84 LYS A O 1
ATOM 686 N N . ASN A 1 85 ? 0.369 -4.584 18.039 1.00 91.12 85 ASN A N 1
ATOM 687 C CA . ASN A 1 85 ? 0.733 -5.288 19.268 1.00 91.12 85 ASN A CA 1
ATOM 688 C C . ASN A 1 85 ? 0.272 -6.748 19.224 1.00 91.12 85 ASN A C 1
ATOM 690 O O . ASN A 1 85 ? 0.987 -7.641 19.668 1.00 91.12 85 ASN A O 1
ATOM 694 N N . THR A 1 86 ? -0.922 -6.997 18.676 1.00 93.06 86 THR A N 1
ATOM 695 C CA . THR A 1 86 ? -1.521 -8.342 18.629 1.00 93.06 86 THR A CA 1
ATOM 696 C C . THR A 1 86 ? -1.276 -9.060 17.302 1.00 93.06 86 THR A C 1
ATOM 698 O O . THR A 1 86 ? -1.446 -10.276 17.227 1.00 93.06 86 THR A O 1
ATOM 701 N N . MET A 1 87 ? -0.897 -8.320 16.253 1.00 94.19 87 MET A N 1
ATOM 702 C CA . MET A 1 87 ? -0.812 -8.762 14.855 1.00 94.19 87 M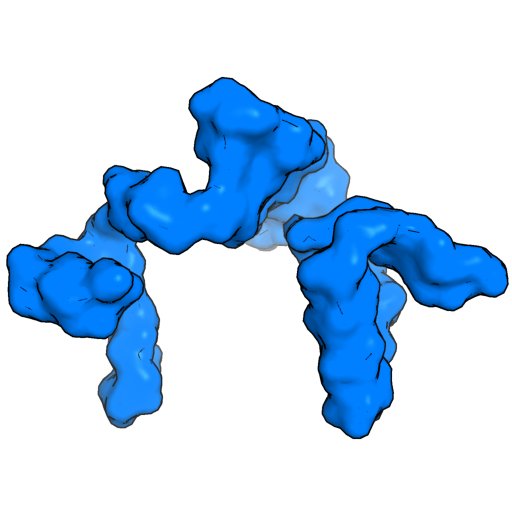ET A CA 1
ATOM 703 C C . MET A 1 87 ? -2.134 -9.323 14.303 1.00 94.19 87 MET A C 1
ATOM 705 O O . MET A 1 87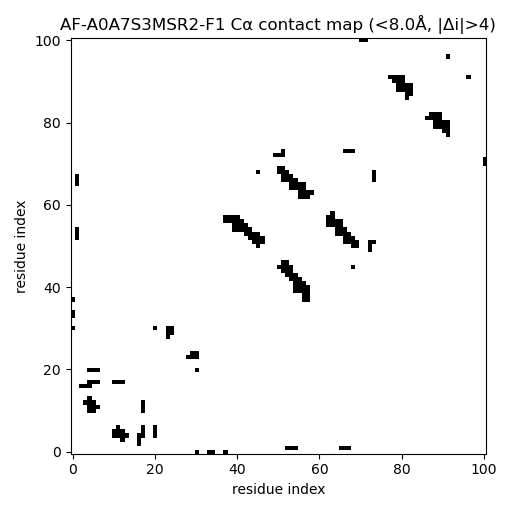 ? -2.140 -10.055 13.311 1.00 94.19 87 MET A O 1
ATOM 709 N N . LYS A 1 88 ? -3.268 -8.977 14.927 1.00 95.69 88 LYS A N 1
ATOM 710 C CA . LYS A 1 88 ? -4.607 -9.429 14.529 1.00 95.69 88 LYS A CA 1
ATOM 711 C C . LYS A 1 88 ? -5.341 -8.369 13.720 1.00 95.69 88 LYS A C 1
ATOM 713 O O . LYS A 1 88 ? -5.089 -7.172 13.845 1.00 95.69 88 LYS A O 1
ATOM 718 N N . ILE A 1 89 ? -6.267 -8.841 12.887 1.00 95.62 89 ILE A N 1
ATOM 719 C CA . ILE A 1 89 ? -7.216 -7.984 12.180 1.00 95.62 89 ILE A CA 1
ATOM 720 C C . ILE A 1 89 ? -8.387 -7.698 13.121 1.00 95.62 89 ILE A C 1
ATOM 722 O O . ILE A 1 89 ? -9.114 -8.618 13.494 1.00 95.62 89 ILE A O 1
ATOM 726 N N . GLU A 1 90 ? -8.587 -6.430 13.460 1.00 94.56 90 GLU A N 1
ATOM 727 C CA . GLU A 1 90 ? -9.597 -5.964 14.414 1.00 94.56 90 GLU A CA 1
ATOM 728 C C . GLU A 1 90 ? -10.531 -4.938 13.742 1.00 94.56 90 GLU A C 1
ATOM 730 O O . GLU A 1 90 ? -10.121 -4.283 12.777 1.00 94.56 90 GLU A O 1
ATOM 735 N N . PRO A 1 91 ? -11.803 -4.808 14.170 1.00 94.81 91 PRO A N 1
ATOM 736 C CA . PRO A 1 91 ? -12.702 -3.769 13.669 1.00 94.81 91 PRO A CA 1
ATOM 737 C C . PRO A 1 91 ? -12.165 -2.363 13.952 1.00 94.81 91 PRO A C 1
ATOM 739 O O . PRO A 1 91 ? -11.496 -2.139 14.956 1.00 94.81 91 PRO A O 1
ATOM 742 N N . ILE A 1 92 ? -12.478 -1.411 13.074 1.00 91.94 92 ILE A N 1
ATOM 743 C CA . ILE A 1 92 ? -12.254 0.011 13.354 1.00 91.94 92 ILE A CA 1
ATOM 744 C C . ILE A 1 92 ? -13.501 0.553 14.060 1.00 91.94 92 ILE A C 1
ATOM 746 O O . ILE A 1 92 ? -14.553 0.697 13.431 1.00 91.94 92 ILE A O 1
ATOM 750 N N . ASP A 1 93 ? -13.375 0.858 15.348 1.00 87.69 93 ASP A N 1
ATOM 751 C CA . ASP A 1 93 ? -14.384 1.578 16.132 1.00 87.69 93 ASP A CA 1
ATOM 752 C C . ASP A 1 93 ? -14.049 3.080 16.248 1.00 87.69 93 ASP A C 1
ATOM 754 O O . ASP A 1 93 ? -13.109 3.572 15.621 1.00 87.69 93 ASP A O 1
ATOM 758 N N . ALA A 1 94 ? -14.861 3.835 16.995 1.00 83.00 94 ALA A N 1
ATOM 759 C CA . ALA A 1 94 ? -14.673 5.277 17.164 1.00 83.00 94 ALA A CA 1
ATOM 760 C C . ALA A 1 94 ? -13.333 5.625 17.835 1.00 83.00 94 ALA A C 1
ATOM 762 O O . ALA A 1 94 ? -12.680 6.574 17.412 1.00 83.00 94 ALA A O 1
ATOM 763 N N . SER A 1 95 ? -12.890 4.821 18.806 1.00 81.69 95 SER A N 1
ATOM 764 C CA . SER A 1 95 ? -11.635 5.058 19.526 1.00 81.69 95 SER A CA 1
ATOM 765 C C . SER A 1 95 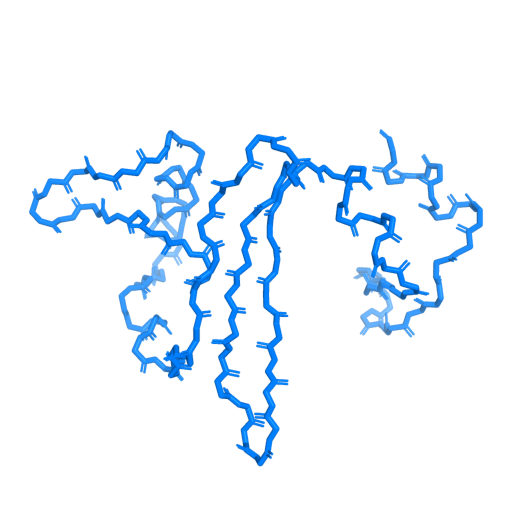? -10.419 4.891 18.616 1.00 81.69 95 SER A C 1
ATOM 767 O O . SER A 1 95 ? -9.526 5.735 18.604 1.00 81.69 95 SER A O 1
ATOM 769 N N . VAL A 1 96 ? -10.432 3.867 17.756 1.00 81.19 96 VAL A N 1
ATOM 770 C CA . VAL A 1 96 ? -9.361 3.642 16.775 1.00 81.19 96 VAL A CA 1
ATOM 771 C C . VAL A 1 96 ? -9.342 4.748 15.717 1.00 81.19 96 VAL A C 1
ATOM 773 O O . VAL A 1 96 ? -8.276 5.118 15.230 1.00 81.19 96 VAL A O 1
ATOM 776 N N . LYS A 1 97 ? -10.504 5.299 15.337 1.00 78.69 97 LYS A N 1
ATOM 777 C CA . LYS A 1 97 ? -10.551 6.420 14.384 1.00 78.69 97 LYS A CA 1
ATOM 778 C C . LYS A 1 97 ? -9.896 7.678 14.944 1.00 78.69 97 LYS A C 1
ATOM 780 O O . LYS A 1 97 ? -9.186 8.333 14.191 1.00 78.69 97 LYS A O 1
ATOM 785 N N . GLU A 1 98 ? -10.108 7.983 16.221 1.00 80.50 98 GLU A N 1
ATOM 786 C CA . GLU A 1 98 ? -9.494 9.140 16.884 1.00 80.50 98 GLU A CA 1
ATOM 787 C C . GLU A 1 98 ? -7.975 8.989 17.043 1.00 80.50 98 GLU A C 1
ATOM 789 O O . GLU A 1 98 ? -7.258 9.967 16.893 1.00 80.50 98 GLU A O 1
ATOM 794 N N . GLU A 1 99 ? -7.462 7.776 17.282 1.00 79.31 99 GLU A N 1
ATOM 795 C CA . GLU A 1 99 ? -6.011 7.536 17.381 1.00 79.31 99 GLU A CA 1
ATOM 796 C C . GLU A 1 99 ? -5.280 7.692 16.032 1.00 79.31 99 GLU A C 1
ATOM 798 O O . GLU A 1 99 ? -4.099 8.037 15.983 1.00 79.31 99 GLU A O 1
ATOM 803 N N . VAL A 1 100 ? -5.965 7.392 14.925 1.00 72.44 100 VAL A N 1
ATOM 804 C CA . VAL A 1 100 ? -5.376 7.382 13.575 1.00 72.44 100 VAL A CA 1
ATOM 805 C C . VAL A 1 100 ? -5.465 8.751 12.876 1.00 72.44 100 VAL A C 1
ATOM 807 O O . VAL A 1 100 ? -4.740 8.966 11.897 1.00 72.44 100 VAL A O 1
ATOM 810 N N . GLN A 1 101 ? -6.344 9.649 13.336 1.00 60.06 101 GLN A N 1
ATOM 811 C CA . GLN A 1 101 ? -6.525 11.011 12.807 1.00 60.06 101 GLN A CA 1
ATOM 812 C C . GLN A 1 101 ? -5.534 12.006 13.415 1.00 60.06 101 GLN A C 1
ATOM 814 O O . GLN A 1 101 ? -5.032 12.841 12.626 1.00 60.06 101 GLN A O 1
#

Sequence (101 aa):
VNSSAVMHPEEKGSKTETAVLKFLMKTKHDYREIRKQYEEVRKYPFSSARKRMSIIIKNGDSQRILVKGASEMVLESCNKWINKNTMKIEPIDASVKEEVQ

Secondary structure (DSSP, 8-state):
-----B-SSS-BS-HHHHHHHHHHHHTT--HHHHHHTS-EEEEEEEETTTTEEEEEEEETTEEEEEEEE-HHHHHTT-SEEE-TTT--EEE--HHHHHHH-

Radius of gyration: 15.47 Å; Cα contacts (8 Å, |Δi|>4): 123; chains: 1; bounding box: 33×32×35 Å

Mean predicted aligned error: 4.24 Å

Nearest PDB structures (foldseek):
  8k1l-assembly1_A  TM=8.573E-01  e=6.323E-04  Artemia salina
  7wyu-assembly1_A  TM=8.590E-01  e=9.093E-04  Squalus acanthias
  6zhh-assembly3_C  TM=8.113E-01  e=8.559E-04  Listeria monocytogenes
  6zhh-assembly7_G  TM=8.287E-01  e=1.231E-03  Listeria monocytogenes
  9gqo-assembly1_A  TM=7.933E-01  e=1.091E-03  Listeria monocytogenes

Solvent-accessible surface area (backbone atoms only — not comparable to full-atom values): 6220 Å² total; per-residue (Å²): 110,85,64,89,42,45,70,70,100,54,79,43,65,54,73,69,53,45,50,53,52,52,50,36,49,72,72,75,39,61,65,67,62,58,33,72,75,48,55,77,74,48,79,43,70,75,35,82,93,68,43,32,28,39,26,33,29,61,50,88,99,43,74,42,79,43,77,53,56,49,66,68,68,51,52,76,76,50,64,57,46,72,40,86,89,78,73,40,81,41,74,59,50,74,70,56,50,64,76,74,106

Organism: NCBI:txid46462